Protein AF-A0A2I1HLI3-F1 (afdb_monomer_lite)

Structure (mmCIF, N/CA/C/O backbone):
data_AF-A0A2I1HLI3-F1
#
_entry.id   AF-A0A2I1HLI3-F1
#
loop_
_atom_site.group_PDB
_atom_site.id
_atom_site.type_symbol
_atom_site.label_atom_id
_atom_site.label_alt_id
_atom_site.label_comp_id
_atom_site.label_asym_id
_atom_site.label_entity_id
_atom_site.label_seq_id
_atom_site.pdbx_PDB_ins_code
_atom_site.Cartn_x
_atom_site.Cartn_y
_atom_site.Cartn_z
_atom_site.occupancy
_atom_site.B_iso_or_equiv
_atom_site.auth_seq_id
_atom_site.auth_comp_id
_atom_site.auth_asym_id
_atom_site.auth_atom_id
_atom_site.pdbx_PDB_model_num
ATOM 1 N N . MET A 1 1 ? -11.200 -2.739 -33.577 1.00 72.94 1 MET A N 1
ATOM 2 C CA . MET A 1 1 ? -10.998 -3.940 -32.744 1.00 72.94 1 MET A CA 1
ATOM 3 C C . MET A 1 1 ? -9.533 -3.897 -32.349 1.00 72.94 1 MET A C 1
ATOM 5 O O . MET A 1 1 ? -8.723 -3.803 -33.262 1.00 72.94 1 MET A O 1
ATOM 9 N N . LEU A 1 2 ? -9.214 -3.766 -31.058 1.00 68.25 2 LEU A N 1
ATOM 10 C CA . LEU A 1 2 ? -7.816 -3.787 -30.603 1.00 68.25 2 LEU A CA 1
ATOM 11 C C . LEU A 1 2 ? -7.266 -5.195 -30.857 1.00 68.25 2 LEU A C 1
ATOM 13 O O . LEU A 1 2 ? -8.026 -6.162 -30.770 1.00 68.25 2 LEU A O 1
ATOM 17 N N . ASP A 1 3 ? -5.990 -5.322 -31.212 1.00 83.19 3 ASP A N 1
ATOM 18 C CA . ASP A 1 3 ? -5.394 -6.657 -31.267 1.00 83.19 3 ASP A CA 1
ATOM 19 C C . ASP A 1 3 ? -5.251 -7.225 -29.840 1.00 83.19 3 ASP A C 1
ATOM 21 O O . ASP A 1 3 ? -5.224 -6.489 -28.847 1.00 83.19 3 ASP A O 1
ATOM 25 N N . SER A 1 4 ? -5.160 -8.549 -29.710 1.00 78.25 4 SER A N 1
ATOM 26 C CA . SER A 1 4 ? -5.101 -9.219 -28.403 1.00 78.25 4 SER A CA 1
ATOM 27 C C . SER A 1 4 ? -3.911 -8.775 -27.531 1.00 78.25 4 SER A C 1
ATOM 29 O O . SER A 1 4 ? -3.943 -8.918 -26.309 1.00 78.25 4 SER A O 1
ATOM 31 N N . ASN A 1 5 ? -2.853 -8.229 -28.134 1.00 79.06 5 ASN A N 1
ATOM 32 C CA . ASN A 1 5 ? -1.661 -7.727 -27.458 1.00 79.06 5 ASN A CA 1
ATOM 33 C C . ASN A 1 5 ? -1.874 -6.295 -26.925 1.00 79.06 5 ASN A C 1
ATOM 35 O O . ASN A 1 5 ? -1.369 -5.938 -25.857 1.00 79.06 5 ASN A O 1
ATOM 39 N N . GLU A 1 6 ? -2.644 -5.469 -27.632 1.00 80.75 6 GLU A N 1
ATOM 40 C CA . GLU A 1 6 ? -3.098 -4.155 -27.166 1.00 80.75 6 GLU A CA 1
ATOM 41 C C . GLU A 1 6 ? -4.121 -4.273 -26.030 1.00 80.75 6 GLU A C 1
ATOM 43 O O . GLU A 1 6 ? -4.029 -3.535 -25.045 1.00 80.75 6 GLU A O 1
ATOM 48 N N . GLU A 1 7 ? -5.034 -5.245 -26.103 1.00 78.75 7 GLU A N 1
ATOM 49 C CA . GLU A 1 7 ? -5.984 -5.545 -25.023 1.00 78.75 7 GLU A CA 1
ATOM 50 C C . GLU A 1 7 ? -5.268 -5.996 -23.742 1.00 78.75 7 GLU A C 1
ATOM 52 O O . GLU A 1 7 ? -5.574 -5.505 -22.652 1.00 78.75 7 GLU A O 1
ATOM 57 N N . LEU A 1 8 ? -4.249 -6.856 -23.861 1.00 80.06 8 LEU A N 1
ATOM 58 C CA . LEU A 1 8 ? -3.446 -7.309 -22.722 1.00 80.06 8 LEU A CA 1
ATOM 59 C C . LEU A 1 8 ? -2.716 -6.139 -22.038 1.00 80.06 8 LEU A C 1
ATOM 61 O O . LEU A 1 8 ? -2.775 -5.987 -20.814 1.00 80.06 8 LEU A O 1
ATOM 65 N N . LYS A 1 9 ? -2.084 -5.261 -22.829 1.00 82.94 9 LYS A N 1
ATOM 66 C CA . LYS A 1 9 ? -1.411 -4.053 -22.323 1.00 82.94 9 LYS A CA 1
ATOM 67 C C . LYS A 1 9 ? -2.392 -3.108 -21.632 1.00 82.94 9 LYS A C 1
ATOM 69 O O . LYS A 1 9 ? -2.074 -2.554 -20.578 1.00 82.94 9 LYS A O 1
ATOM 74 N N . LEU A 1 10 ? -3.583 -2.928 -22.201 1.00 79.75 10 LEU A N 1
ATOM 75 C CA . LEU A 1 10 ? -4.628 -2.096 -21.615 1.00 79.75 10 LEU A CA 1
ATOM 76 C C . LEU A 1 10 ? -5.111 -2.671 -20.277 1.00 79.75 10 LEU A C 1
ATOM 78 O O . LEU A 1 10 ? -5.207 -1.933 -19.292 1.00 79.75 10 LEU A O 1
ATOM 82 N N . CYS A 1 11 ? -5.337 -3.985 -20.205 1.00 82.31 11 CYS A N 1
ATOM 83 C CA . CYS A 1 11 ? -5.672 -4.673 -18.962 1.00 82.31 11 CYS A CA 1
ATOM 84 C C . CYS A 1 11 ? -4.600 -4.470 -17.883 1.00 82.31 11 CYS A C 1
ATOM 86 O O . CYS A 1 11 ? -4.942 -4.203 -16.730 1.00 82.31 11 CYS A O 1
ATOM 88 N N . ASP A 1 12 ? -3.317 -4.538 -18.234 1.00 83.81 12 ASP A N 1
ATOM 89 C CA . ASP A 1 12 ? -2.226 -4.318 -17.281 1.00 83.81 12 ASP A CA 1
ATOM 90 C C . ASP A 1 12 ? -2.166 -2.874 -16.768 1.00 83.81 12 ASP A C 1
ATOM 92 O O . ASP A 1 12 ? -1.922 -2.640 -15.580 1.00 83.81 12 ASP A O 1
ATOM 96 N N . VAL A 1 13 ? -2.438 -1.890 -17.629 1.00 84.94 13 VAL A N 1
ATOM 97 C CA . VAL A 1 13 ? -2.541 -0.479 -17.225 1.00 84.94 13 VAL A CA 1
ATOM 98 C C . VAL A 1 13 ? -3.716 -0.271 -16.271 1.00 84.94 13 VAL A C 1
ATOM 100 O O . VAL A 1 13 ? -3.560 0.392 -15.242 1.00 84.94 13 VAL A O 1
ATOM 103 N N . ILE A 1 14 ? -4.879 -0.85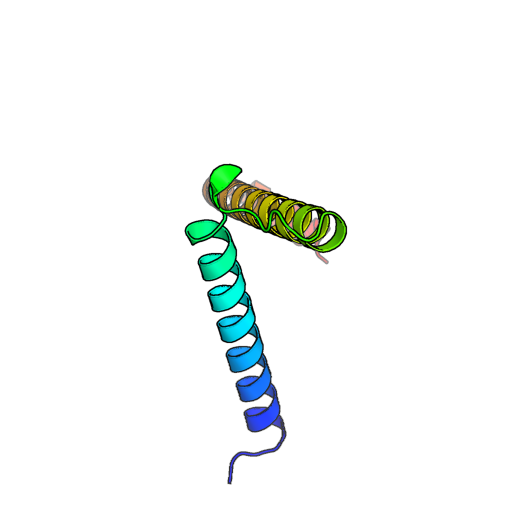3 -16.572 1.00 84.88 14 ILE A N 1
ATOM 104 C CA . ILE A 1 14 ? -6.071 -0.755 -15.721 1.00 84.88 14 ILE A CA 1
ATOM 105 C C . ILE A 1 14 ? -5.803 -1.404 -14.361 1.00 84.88 14 ILE A C 1
ATOM 107 O O . ILE A 1 14 ? -6.023 -0.762 -13.334 1.00 84.88 14 ILE A O 1
ATOM 111 N N . LYS A 1 15 ? -5.245 -2.621 -14.331 1.00 82.94 15 LYS A N 1
ATOM 112 C CA . LYS A 1 15 ? -4.877 -3.314 -13.085 1.00 82.94 15 LYS A CA 1
ATOM 113 C C . LYS A 1 15 ? -3.947 -2.460 -12.222 1.00 82.94 15 LYS A C 1
ATOM 115 O O . LYS A 1 15 ? -4.216 -2.274 -11.038 1.00 82.94 15 LYS A O 1
ATOM 120 N N . LYS A 1 16 ? -2.896 -1.873 -12.807 1.00 83.81 16 LYS A N 1
ATOM 121 C CA . LYS A 1 16 ? -1.961 -0.990 -12.083 1.00 83.81 16 LYS A CA 1
ATOM 122 C C . LYS A 1 16 ? -2.650 0.249 -11.506 1.00 83.81 16 LYS A C 1
ATOM 124 O O . LYS A 1 16 ? -2.384 0.617 -10.360 1.00 83.81 16 LYS A O 1
ATOM 129 N N . LYS A 1 17 ? -3.545 0.883 -12.270 1.00 83.25 17 LYS A N 1
ATOM 130 C CA . LYS A 1 17 ? -4.319 2.047 -11.809 1.00 83.25 17 LYS A CA 1
ATOM 131 C C . LYS A 1 17 ? -5.259 1.686 -10.661 1.00 83.25 17 LYS A C 1
ATOM 133 O O . LYS A 1 17 ? -5.279 2.400 -9.664 1.00 83.25 17 LYS A O 1
ATOM 138 N N . VAL A 1 18 ? -5.974 0.566 -10.767 1.00 86.31 18 VAL A N 1
ATOM 139 C CA . VAL A 1 18 ? -6.879 0.074 -9.716 1.00 86.31 18 VAL A CA 1
ATOM 140 C C . VAL A 1 18 ? -6.110 -0.227 -8.432 1.00 86.31 18 VAL A C 1
ATOM 142 O O . VAL A 1 18 ? -6.486 0.259 -7.370 1.00 86.31 18 VAL A O 1
ATOM 145 N N . VAL A 1 19 ? -4.989 -0.949 -8.523 1.00 81.50 19 VAL A N 1
ATOM 146 C CA . VAL A 1 19 ? -4.137 -1.247 -7.359 1.00 81.50 19 VAL A CA 1
ATOM 147 C C . VAL A 1 19 ? -3.634 0.038 -6.699 1.00 81.50 19 VAL A C 1
ATOM 149 O O . VAL A 1 19 ? -3.650 0.153 -5.475 1.00 81.50 19 VAL A O 1
ATOM 152 N N . THR A 1 20 ? -3.244 1.031 -7.499 1.00 84.44 20 THR A N 1
ATOM 153 C CA . THR A 1 20 ? -2.785 2.331 -6.992 1.00 84.44 20 THR A CA 1
ATOM 154 C C . THR A 1 20 ? -3.910 3.086 -6.280 1.00 84.44 20 THR A C 1
ATOM 156 O O . THR A 1 20 ? -3.699 3.598 -5.183 1.00 84.44 20 THR A O 1
ATOM 159 N N . ALA A 1 21 ? -5.114 3.120 -6.857 1.00 85.12 21 ALA A N 1
ATOM 160 C CA . ALA A 1 21 ? -6.278 3.765 -6.253 1.00 85.12 21 ALA A CA 1
ATOM 161 C C . ALA A 1 21 ? -6.668 3.114 -4.916 1.00 85.12 21 ALA A C 1
ATOM 163 O O . ALA A 1 21 ? -6.906 3.817 -3.937 1.00 85.12 21 ALA A O 1
ATOM 164 N N . ILE A 1 22 ? -6.653 1.778 -4.845 1.00 87.38 22 ILE A N 1
ATOM 165 C CA . ILE A 1 22 ? -6.907 1.036 -3.602 1.00 87.38 22 ILE A CA 1
ATOM 166 C C . ILE A 1 22 ? -5.838 1.363 -2.554 1.00 87.38 22 ILE A C 1
ATOM 168 O O . ILE A 1 22 ? -6.168 1.631 -1.401 1.00 87.38 22 ILE A O 1
ATOM 172 N N . ALA A 1 23 ? -4.560 1.387 -2.939 1.00 83.06 23 ALA A N 1
ATOM 173 C CA . ALA A 1 23 ? -3.473 1.713 -2.021 1.00 83.06 23 ALA A CA 1
ATOM 174 C C . ALA A 1 23 ? -3.602 3.132 -1.435 1.00 83.06 23 ALA A C 1
ATOM 176 O O . ALA A 1 23 ? -3.373 3.324 -0.239 1.00 83.06 23 ALA A O 1
ATOM 177 N N . ILE A 1 24 ? -3.994 4.111 -2.260 1.00 85.75 24 ILE A N 1
ATOM 178 C CA . ILE A 1 24 ? -4.271 5.488 -1.826 1.00 85.75 24 ILE A CA 1
ATOM 179 C C . ILE A 1 24 ? -5.457 5.505 -0.863 1.00 85.75 24 ILE A C 1
ATOM 181 O O . ILE A 1 24 ? -5.312 5.993 0.256 1.00 85.75 24 ILE A O 1
ATOM 185 N N . TYR A 1 25 ? -6.581 4.898 -1.255 1.00 87.44 25 TYR A N 1
ATOM 186 C CA . TYR A 1 25 ? -7.785 4.829 -0.431 1.00 87.44 25 TYR A CA 1
ATOM 187 C C . TYR A 1 25 ? -7.486 4.253 0.954 1.00 87.44 25 TYR A C 1
ATOM 189 O O . TYR A 1 25 ? -7.859 4.849 1.965 1.00 87.44 25 TYR A O 1
ATOM 197 N N . LEU A 1 26 ? -6.767 3.127 1.011 1.00 85.25 26 LE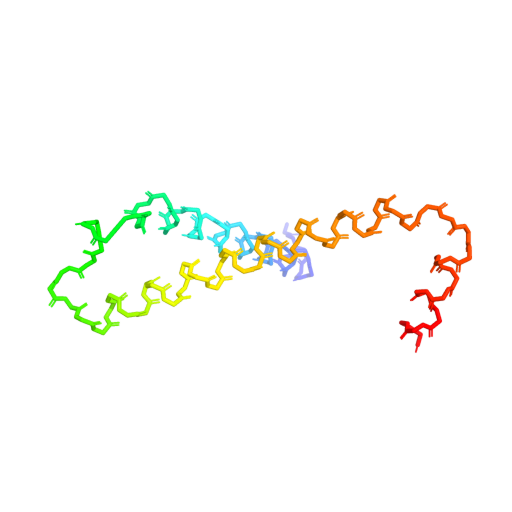U A N 1
ATOM 198 C CA . LEU A 1 26 ? -6.386 2.499 2.272 1.00 85.25 26 LEU A CA 1
ATOM 199 C C . LEU A 1 26 ? -5.489 3.416 3.110 1.00 85.25 26 LEU A C 1
ATOM 201 O O . LEU A 1 26 ? -5.707 3.555 4.310 1.00 85.25 26 LEU A O 1
ATOM 205 N N . CYS A 1 27 ? -4.505 4.074 2.494 1.00 83.50 27 CYS A N 1
ATOM 206 C CA . CYS A 1 27 ? -3.622 4.988 3.213 1.00 83.50 27 CYS A CA 1
ATOM 207 C C . CYS A 1 27 ? -4.344 6.224 3.757 1.00 83.50 27 CYS A C 1
ATOM 209 O O . CYS A 1 27 ? -3.965 6.692 4.824 1.00 83.50 27 CYS A O 1
ATOM 211 N N . GLU A 1 28 ? -5.338 6.761 3.051 1.00 86.44 28 GLU A N 1
ATOM 212 C CA . GLU A 1 28 ? -6.078 7.962 3.460 1.00 86.44 28 GLU A CA 1
ATOM 213 C C . GLU A 1 28 ? -7.141 7.654 4.519 1.00 86.44 28 GLU A C 1
ATOM 215 O O . GLU A 1 28 ? -7.262 8.361 5.525 1.00 86.44 28 GLU A O 1
ATOM 220 N N . ASN A 1 29 ? -7.893 6.571 4.315 1.00 86.19 29 ASN A N 1
ATOM 221 C CA . ASN A 1 29 ? -9.027 6.219 5.165 1.00 86.19 29 ASN A CA 1
ATOM 222 C C . ASN A 1 29 ? -8.604 5.478 6.432 1.00 86.19 29 ASN A C 1
ATOM 224 O O . ASN A 1 29 ? -9.296 5.577 7.435 1.00 86.19 29 ASN A O 1
ATOM 228 N N . TYR A 1 30 ? -7.453 4.806 6.435 1.00 84.62 30 TYR A N 1
ATOM 229 C CA . TYR A 1 30 ? -6.954 4.052 7.588 1.00 84.62 30 TYR A CA 1
ATOM 230 C C . TYR A 1 30 ? -5.603 4.584 8.086 1.00 84.62 30 TYR A C 1
ATOM 232 O O . TYR A 1 30 ? -4.731 3.837 8.526 1.00 84.62 30 TYR A O 1
ATOM 240 N N . ASN A 1 31 ? -5.413 5.905 8.018 1.00 80.31 31 ASN A N 1
ATOM 241 C CA . ASN A 1 31 ? -4.184 6.559 8.470 1.00 80.31 31 ASN A CA 1
ATOM 242 C C . ASN A 1 31 ? -3.990 6.578 9.996 1.00 80.31 31 ASN A C 1
ATOM 244 O O . ASN A 1 31 ? -2.871 6.840 10.443 1.00 80.31 31 ASN A O 1
ATOM 248 N N . SER A 1 32 ? -5.038 6.296 10.774 1.00 81.25 32 SER A N 1
ATOM 249 C CA . SER A 1 32 ? -5.025 6.243 12.237 1.00 81.25 32 SER A CA 1
ATOM 250 C C . SER A 1 32 ? -5.755 5.005 12.763 1.00 81.25 32 SER A C 1
ATOM 252 O O . SER A 1 32 ? -6.640 4.459 12.101 1.00 81.25 32 SER A O 1
ATOM 254 N N . GLU A 1 33 ? -5.404 4.569 13.978 1.00 77.88 33 GLU A N 1
ATOM 255 C CA . GLU A 1 33 ? -6.027 3.394 14.600 1.00 77.88 33 GLU A CA 1
ATOM 256 C C . GLU A 1 33 ? -7.537 3.541 14.805 1.00 77.88 33 GLU A C 1
ATOM 258 O O . GLU A 1 33 ? -8.271 2.563 14.695 1.00 77.88 33 GLU A O 1
ATOM 263 N N . GLU A 1 34 ? -8.017 4.758 15.057 1.00 81.12 34 GLU A N 1
ATOM 264 C CA . GLU A 1 34 ? -9.436 5.036 15.298 1.00 81.12 34 GLU A CA 1
ATOM 265 C C . GLU A 1 34 ? -10.325 4.740 14.090 1.00 81.12 34 GLU A C 1
ATOM 267 O O . GLU A 1 34 ? -11.509 4.435 14.265 1.00 81.12 34 GLU A O 1
ATOM 272 N N . LYS A 1 35 ? -9.749 4.817 12.884 1.00 82.12 35 LYS A N 1
ATOM 273 C CA . LYS A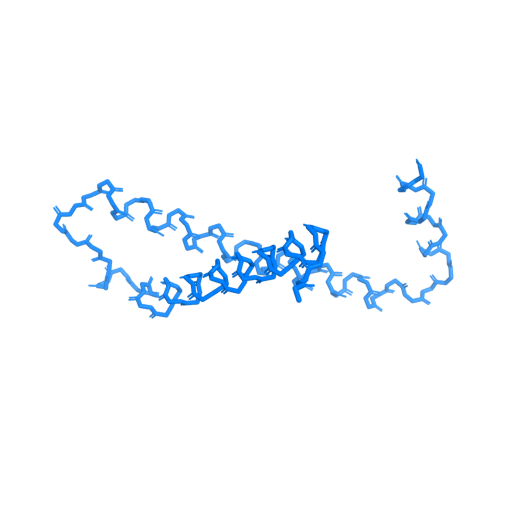 1 35 ? -10.441 4.563 11.620 1.00 82.12 35 LYS A CA 1
ATOM 274 C C . LYS A 1 35 ? -10.366 3.105 11.182 1.00 82.12 35 LYS A C 1
ATOM 276 O O . LYS A 1 35 ? -11.069 2.722 10.252 1.00 82.12 35 LYS A O 1
ATOM 281 N N . LEU A 1 36 ? -9.523 2.289 11.819 1.00 83.31 36 LEU A N 1
ATOM 282 C CA . LEU A 1 36 ? -9.410 0.875 11.483 1.00 83.31 36 LEU A CA 1
ATOM 283 C C . LEU A 1 36 ? -10.719 0.127 11.773 1.00 83.31 36 LEU A C 1
ATOM 285 O O . LEU A 1 36 ? -11.446 0.492 12.700 1.00 83.31 36 LEU A O 1
ATOM 289 N N . PRO A 1 37 ? -11.009 -0.957 11.033 1.00 81.38 37 PRO A N 1
ATOM 290 C CA . PRO A 1 37 ? -12.136 -1.826 11.343 1.00 81.38 37 PRO A CA 1
ATOM 291 C C . PRO A 1 37 ? -12.046 -2.315 12.797 1.00 81.38 37 PRO A C 1
ATOM 293 O O . PRO A 1 37 ? -11.068 -2.950 13.183 1.00 81.38 37 PRO A O 1
ATOM 296 N N . LYS A 1 38 ? -13.050 -1.998 13.622 1.00 82.62 38 LYS A N 1
ATOM 297 C CA . LYS A 1 38 ? -13.065 -2.363 15.055 1.00 82.62 38 LYS A CA 1
ATOM 298 C C . LYS A 1 38 ? -13.716 -3.720 15.311 1.00 82.62 38 LYS A C 1
ATOM 300 O O . LYS A 1 38 ? -13.357 -4.403 16.262 1.00 82.62 38 LYS A O 1
ATOM 305 N N . ASN A 1 39 ? -14.644 -4.105 14.438 1.00 85.06 39 ASN A N 1
ATOM 306 C CA . ASN A 1 39 ? -15.508 -5.267 14.639 1.00 85.06 39 ASN A CA 1
ATOM 307 C C . ASN A 1 39 ? -14.878 -6.577 14.142 1.00 85.06 39 ASN A C 1
ATOM 309 O O . ASN A 1 39 ? -15.359 -7.649 14.489 1.00 85.06 39 ASN A O 1
ATOM 313 N N . ASP A 1 40 ? -13.805 -6.498 13.350 1.00 86.94 40 ASP A N 1
ATOM 314 C CA . ASP A 1 40 ? -13.101 -7.662 12.814 1.00 86.94 40 ASP A CA 1
ATOM 315 C C . ASP A 1 40 ? -11.588 -7.501 13.015 1.00 86.94 40 ASP A C 1
ATOM 317 O O . ASP A 1 40 ? -10.909 -6.749 12.311 1.00 86.94 40 ASP A O 1
ATOM 321 N N . LEU A 1 41 ? -11.061 -8.229 14.003 1.00 87.25 41 LEU A N 1
ATOM 322 C CA . LEU A 1 41 ? -9.642 -8.226 14.360 1.00 87.25 41 LEU A CA 1
ATOM 323 C C . LEU A 1 41 ? -8.753 -8.796 13.247 1.00 87.25 41 LEU A C 1
ATOM 325 O O . LEU A 1 41 ? -7.618 -8.343 13.075 1.00 87.25 41 LEU A O 1
ATOM 329 N N . LYS A 1 42 ? -9.257 -9.766 12.476 1.00 90.81 42 LYS A N 1
ATOM 330 C CA . LYS A 1 42 ? -8.510 -10.373 11.372 1.00 90.81 42 LYS A CA 1
ATOM 331 C C . LYS A 1 42 ? -8.393 -9.380 10.223 1.00 90.81 42 LYS A C 1
ATOM 333 O O . LYS A 1 42 ? -7.284 -9.136 9.747 1.00 90.81 42 LYS A O 1
ATOM 338 N N . LEU A 1 43 ? -9.506 -8.754 9.845 1.00 85.81 43 LEU A N 1
ATOM 339 C CA . LEU A 1 43 ? -9.529 -7.707 8.828 1.00 85.81 43 LEU A CA 1
ATOM 340 C C . LEU A 1 43 ? -8.673 -6.507 9.249 1.00 85.81 43 LEU A C 1
ATOM 342 O O . LEU A 1 43 ? -7.888 -6.006 8.448 1.00 85.81 43 LEU A O 1
ATOM 346 N N . ARG A 1 44 ? -8.751 -6.085 10.519 1.00 86.44 44 ARG A N 1
ATOM 347 C CA . ARG A 1 44 ? -7.897 -5.022 11.071 1.00 86.44 44 ARG A CA 1
ATOM 348 C C . ARG A 1 44 ? -6.415 -5.337 10.892 1.00 86.44 44 ARG A C 1
ATOM 350 O O . ARG A 1 44 ? -5.672 -4.490 10.401 1.00 86.44 44 ARG A O 1
ATOM 357 N N . SER A 1 45 ? -5.992 -6.546 11.260 1.00 89.12 45 SER A N 1
ATOM 358 C CA . SER A 1 45 ? -4.600 -6.984 11.111 1.00 89.12 45 SER A CA 1
ATOM 359 C C . SER A 1 45 ? -4.156 -6.974 9.645 1.00 89.12 45 SER A C 1
ATOM 361 O O . SER A 1 45 ? -3.097 -6.437 9.322 1.00 89.12 45 SER A O 1
ATOM 363 N N . GLN A 1 46 ? -4.998 -7.473 8.736 1.00 88.12 46 GLN A N 1
ATOM 364 C CA . GLN A 1 46 ? -4.715 -7.463 7.298 1.00 88.12 46 GLN A CA 1
ATOM 365 C C . GLN A 1 46 ? -4.581 -6.040 6.742 1.00 88.12 46 GLN A C 1
ATOM 367 O O . GLN A 1 46 ? -3.628 -5.750 6.022 1.00 88.12 46 GLN A O 1
ATOM 372 N N . VAL A 1 47 ? -5.488 -5.131 7.108 1.00 86.19 47 VAL A N 1
ATOM 373 C CA . VAL A 1 47 ? -5.442 -3.726 6.677 1.00 86.19 47 VAL A CA 1
ATOM 374 C C . VAL A 1 47 ? -4.170 -3.040 7.183 1.00 86.19 47 VAL A C 1
ATOM 376 O O . VAL A 1 47 ? -3.497 -2.363 6.406 1.00 86.19 47 VAL A O 1
ATOM 379 N N . ILE A 1 48 ? -3.783 -3.265 8.445 1.00 88.00 48 ILE A N 1
ATOM 380 C CA . ILE A 1 48 ? -2.525 -2.739 9.001 1.00 88.00 48 ILE A CA 1
ATOM 381 C C . ILE A 1 48 ? -1.320 -3.250 8.199 1.00 88.00 48 ILE A C 1
ATOM 383 O O . ILE A 1 48 ? -0.480 -2.444 7.793 1.00 88.00 48 ILE A O 1
ATOM 387 N N . GLN A 1 49 ? -1.242 -4.560 7.942 1.00 87.56 49 GLN A N 1
ATOM 388 C CA . GLN A 1 49 ? -0.138 -5.159 7.182 1.00 87.56 49 GLN A CA 1
ATOM 389 C C . GLN A 1 49 ? -0.035 -4.564 5.774 1.00 87.56 49 GLN A C 1
ATOM 391 O O . GLN A 1 49 ? 1.055 -4.197 5.336 1.00 87.56 49 GLN A O 1
ATOM 396 N N . VAL A 1 50 ? -1.167 -4.396 5.086 1.00 87.31 50 VAL A N 1
ATOM 397 C CA . VAL A 1 50 ? -1.209 -3.802 3.743 1.00 87.31 50 VAL A CA 1
ATOM 398 C C . VAL A 1 50 ? -0.720 -2.351 3.766 1.00 87.31 50 VAL A C 1
ATOM 400 O O . VAL A 1 50 ? 0.104 -1.971 2.935 1.00 87.31 50 VAL A O 1
ATOM 403 N N . ILE A 1 51 ? -1.152 -1.542 4.736 1.00 87.12 51 ILE A N 1
ATOM 404 C CA . ILE A 1 51 ? -0.718 -0.140 4.863 1.00 87.12 51 ILE A CA 1
ATOM 405 C C . ILE A 1 51 ? 0.779 -0.046 5.159 1.00 87.12 51 ILE A C 1
ATOM 407 O O . ILE A 1 51 ? 1.476 0.777 4.560 1.00 87.12 51 ILE A O 1
ATOM 411 N N . GLN A 1 52 ? 1.294 -0.882 6.063 1.00 87.00 52 GLN A N 1
ATOM 412 C CA . GLN A 1 52 ? 2.727 -0.943 6.358 1.00 87.00 52 GLN A CA 1
ATOM 413 C C . GLN A 1 52 ? 3.528 -1.321 5.112 1.00 87.00 52 GLN A C 1
ATOM 415 O O . GLN A 1 52 ? 4.514 -0.658 4.791 1.00 87.00 52 GLN A O 1
ATOM 420 N N . TRP A 1 53 ? 3.066 -2.322 4.365 1.00 86.38 53 TRP A N 1
ATOM 421 C CA . TRP A 1 53 ? 3.722 -2.760 3.140 1.00 86.38 53 TRP A CA 1
ATOM 422 C C . TRP A 1 53 ? 3.742 -1.659 2.069 1.00 86.38 53 TRP A C 1
ATOM 424 O O . TRP A 1 53 ? 4.799 -1.371 1.507 1.00 86.38 53 TRP A O 1
ATOM 434 N N . ILE A 1 54 ? 2.625 -0.949 1.864 1.00 86.44 54 ILE A N 1
ATOM 435 C CA . ILE A 1 54 ? 2.549 0.211 0.957 1.00 86.44 54 ILE A CA 1
ATOM 436 C C . ILE A 1 54 ? 3.534 1.313 1.378 1.00 86.44 54 ILE A C 1
ATOM 438 O O . ILE A 1 54 ? 4.221 1.886 0.529 1.00 86.44 54 ILE A O 1
ATOM 442 N N . ARG A 1 55 ? 3.638 1.614 2.679 1.00 84.25 55 ARG A N 1
ATOM 443 C CA . ARG A 1 55 ? 4.581 2.621 3.196 1.00 84.25 55 ARG A CA 1
ATOM 444 C C . ARG A 1 55 ? 6.036 2.212 2.964 1.00 84.25 55 ARG A C 1
ATOM 446 O O . ARG A 1 55 ? 6.823 3.050 2.525 1.00 84.25 55 ARG A O 1
ATOM 453 N N . CYS A 1 56 ? 6.382 0.946 3.198 1.00 86.88 56 CYS A N 1
ATOM 454 C CA . CYS A 1 56 ? 7.718 0.416 2.916 1.00 86.88 56 CYS A CA 1
ATOM 455 C C . CYS A 1 56 ? 8.063 0.513 1.427 1.00 86.88 56 CYS A C 1
ATOM 457 O O . CYS A 1 56 ? 9.136 1.004 1.085 1.00 86.88 56 CYS A O 1
ATOM 459 N N . LEU A 1 57 ? 7.140 0.128 0.541 1.00 83.81 57 LEU A N 1
ATOM 460 C CA . LEU A 1 57 ? 7.332 0.240 -0.908 1.00 83.81 57 LEU A CA 1
ATOM 461 C C . LEU A 1 57 ? 7.512 1.697 -1.351 1.00 83.81 57 LEU A C 1
ATOM 463 O O . LEU A 1 57 ? 8.388 1.988 -2.164 1.00 83.81 57 LEU A O 1
ATOM 467 N N . ARG A 1 58 ? 6.731 2.630 -0.789 1.00 83.56 58 ARG A N 1
ATOM 468 C CA . ARG A 1 58 ? 6.892 4.067 -1.057 1.00 83.56 58 ARG A CA 1
ATOM 469 C C . ARG A 1 58 ? 8.275 4.555 -0.623 1.00 83.56 58 ARG A C 1
ATOM 471 O O . ARG A 1 58 ? 8.940 5.223 -1.405 1.00 83.56 58 ARG A O 1
ATOM 478 N N . LYS A 1 59 ? 8.720 4.198 0.586 1.00 85.25 59 LYS A N 1
ATOM 479 C CA . LYS A 1 59 ? 10.044 4.575 1.101 1.00 85.25 59 LYS A CA 1
ATOM 480 C C . LYS A 1 59 ? 11.169 4.016 0.225 1.00 85.25 59 LYS A C 1
ATOM 482 O O . LYS A 1 59 ? 12.014 4.786 -0.214 1.00 85.25 59 LYS A O 1
ATOM 487 N N . ALA A 1 60 ? 11.121 2.726 -0.108 1.00 79.06 60 ALA A N 1
ATOM 488 C CA . ALA A 1 60 ? 12.098 2.085 -0.987 1.00 79.06 60 ALA A CA 1
ATOM 489 C C . ALA A 1 60 ? 12.132 2.727 -2.387 1.00 79.06 60 ALA A C 1
ATOM 491 O O . ALA A 1 60 ? 13.200 2.912 -2.963 1.00 79.06 60 ALA A O 1
ATOM 492 N N . SER A 1 61 ? 10.973 3.122 -2.927 1.00 81.56 61 SER A N 1
ATOM 493 C CA . SER A 1 61 ? 10.889 3.860 -4.192 1.00 81.56 61 SER A CA 1
ATOM 494 C C . SER A 1 61 ? 11.578 5.227 -4.113 1.00 81.56 61 SER A C 1
ATOM 496 O O . SER A 1 61 ? 12.291 5.604 -5.042 1.00 81.56 61 SER A O 1
ATOM 498 N N . GLU A 1 62 ? 11.371 5.987 -3.037 1.00 82.50 62 GLU A N 1
ATOM 499 C CA . GLU A 1 62 ? 12.035 7.285 -2.855 1.00 82.50 62 GLU A CA 1
ATOM 500 C C . GLU A 1 62 ? 13.545 7.130 -2.634 1.00 82.50 62 GLU A C 1
ATOM 502 O O . GLU A 1 62 ? 14.332 7.840 -3.256 1.00 82.50 62 GLU A O 1
ATOM 507 N N . GLU A 1 63 ? 13.974 6.146 -1.842 1.00 81.50 63 GLU A N 1
ATOM 508 C CA . GLU A 1 63 ? 15.394 5.809 -1.671 1.00 81.50 63 GLU A CA 1
ATOM 509 C C . GLU A 1 63 ? 16.045 5.415 -3.001 1.00 81.50 63 GLU A C 1
ATOM 511 O O . GLU A 1 63 ? 17.127 5.899 -3.329 1.00 81.50 63 GLU A O 1
ATOM 516 N N . TRP A 1 64 ? 15.361 4.615 -3.822 1.00 74.56 64 TRP A N 1
ATOM 517 C CA . TRP A 1 64 ? 15.837 4.242 -5.152 1.00 74.56 64 TRP A CA 1
ATOM 518 C C . TRP A 1 64 ? 15.970 5.444 -6.091 1.00 74.56 64 TRP A C 1
ATOM 520 O O . TRP A 1 64 ? 16.958 5.557 -6.820 1.00 74.56 64 TRP A O 1
ATOM 530 N N . LYS A 1 65 ? 15.002 6.371 -6.078 1.00 75.06 65 LYS A N 1
ATOM 531 C CA . LYS A 1 65 ? 15.113 7.630 -6.830 1.00 75.06 65 LYS A CA 1
ATOM 532 C C . LYS A 1 65 ? 16.325 8.427 -6.357 1.00 75.06 65 LYS A C 1
ATOM 5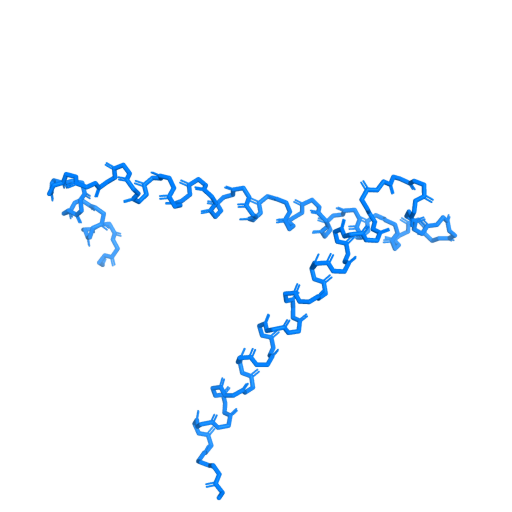34 O O . LYS A 1 65 ? 17.125 8.839 -7.192 1.00 75.06 65 LYS A O 1
ATOM 539 N N . ASN A 1 66 ? 16.500 8.583 -5.047 1.00 72.00 66 ASN A N 1
ATOM 540 C CA . ASN A 1 66 ? 17.611 9.335 -4.461 1.00 72.00 66 ASN A CA 1
ATOM 541 C C . ASN A 1 66 ? 18.979 8.725 -4.812 1.00 72.00 66 ASN A C 1
ATOM 543 O O . ASN A 1 66 ? 19.892 9.464 -5.185 1.00 72.00 66 ASN A O 1
ATOM 547 N N . LEU A 1 67 ? 19.098 7.393 -4.790 1.00 66.94 67 LEU A N 1
ATOM 548 C CA . LEU A 1 67 ? 20.284 6.655 -5.243 1.00 66.94 67 LEU A CA 1
ATOM 549 C C . LEU A 1 67 ? 20.545 6.856 -6.740 1.00 66.94 67 LEU A C 1
ATOM 551 O O . LEU A 1 67 ? 21.670 7.131 -7.146 1.00 66.94 67 LEU A O 1
ATOM 555 N N . LYS A 1 68 ? 19.504 6.784 -7.575 1.00 57.88 68 LYS A N 1
ATOM 556 C CA . LYS A 1 68 ? 19.620 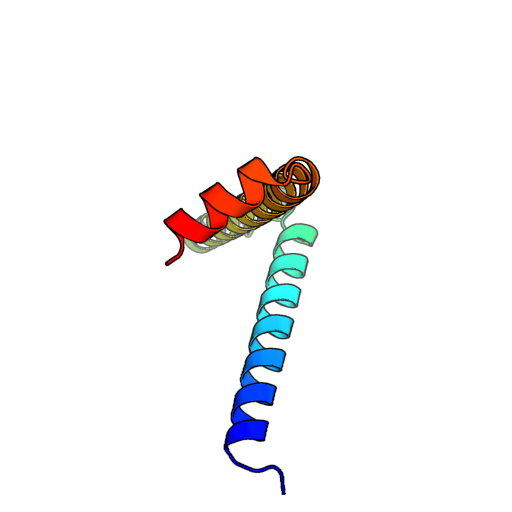7.007 -9.023 1.00 57.88 68 LYS A CA 1
ATOM 557 C C . LYS A 1 68 ? 20.016 8.450 -9.364 1.00 57.88 68 LYS A C 1
ATOM 559 O O . LYS A 1 68 ? 20.697 8.662 -10.363 1.00 57.88 68 LYS A O 1
ATOM 564 N N . PHE A 1 69 ? 19.621 9.422 -8.538 1.00 54.12 69 PHE A N 1
ATOM 565 C CA . PHE A 1 69 ? 20.064 10.816 -8.638 1.00 54.12 69 PHE A CA 1
ATOM 566 C C . PHE A 1 69 ? 21.518 11.014 -8.177 1.00 54.12 69 PHE A C 1
ATOM 568 O O . PHE A 1 69 ? 22.226 11.818 -8.781 1.00 54.12 69 PHE A O 1
ATOM 575 N N . HIS A 1 70 ? 21.980 10.273 -7.163 1.00 52.44 70 HIS A N 1
ATOM 576 C CA . HIS A 1 70 ? 23.385 10.297 -6.724 1.00 52.44 70 HIS A CA 1
ATOM 577 C C . HIS A 1 70 ? 24.320 9.569 -7.706 1.00 52.44 70 HIS A C 1
ATOM 579 O O . HIS A 1 70 ? 25.462 9.986 -7.883 1.00 52.44 70 HIS A O 1
ATOM 585 N N . SER A 1 71 ? 23.811 8.577 -8.445 1.00 52.84 71 SER A N 1
ATOM 586 C CA . SER A 1 71 ? 24.545 7.812 -9.464 1.00 52.84 71 SER A CA 1
ATOM 587 C C . SER A 1 71 ? 24.675 8.513 -10.826 1.00 52.84 71 SER A C 1
ATOM 589 O O . SER A 1 71 ? 24.441 7.955 -11.906 1.00 52.84 71 SER A O 1
ATOM 591 N N . ASN A 1 72 ? 25.040 9.794 -10.791 1.00 53.91 72 ASN A N 1
ATOM 592 C CA . ASN A 1 72 ? 25.355 10.577 -11.986 1.00 53.91 72 ASN A CA 1
ATOM 593 C C . ASN A 1 72 ? 26.843 10.547 -12.362 1.00 53.91 72 ASN A C 1
ATOM 595 O O . ASN A 1 72 ? 27.214 11.114 -13.390 1.00 53.91 72 ASN A O 1
ATOM 599 N N . THR A 1 73 ? 27.694 9.847 -11.609 1.00 57.22 73 THR A N 1
ATOM 600 C CA . THR A 1 73 ? 29.072 9.589 -12.036 1.00 57.22 73 THR A CA 1
ATOM 601 C C . THR A 1 73 ? 29.103 8.418 -13.028 1.00 57.22 73 THR A C 1
ATOM 603 O O . THR A 1 73 ? 28.443 7.391 -12.860 1.00 57.22 73 THR A O 1
ATOM 606 N N . VAL A 1 74 ? 29.863 8.576 -14.118 1.00 57.22 74 VAL A N 1
ATOM 607 C CA . VAL A 1 74 ? 29.956 7.603 -15.231 1.00 57.22 74 VAL A CA 1
ATOM 608 C C . VAL A 1 74 ? 30.374 6.201 -14.752 1.00 57.22 74 VAL A C 1
ATOM 610 O O . VAL A 1 74 ? 29.961 5.197 -15.333 1.00 57.22 74 VAL A O 1
ATOM 613 N N . ILE A 1 75 ? 31.140 6.130 -13.661 1.00 59.47 75 ILE A N 1
ATOM 614 C CA . ILE A 1 75 ? 31.670 4.893 -13.076 1.00 59.47 75 ILE A CA 1
ATOM 615 C C . ILE A 1 75 ? 30.554 4.059 -12.432 1.00 59.47 75 ILE A C 1
ATOM 617 O O . ILE A 1 75 ? 30.450 2.861 -12.695 1.00 59.47 75 ILE A O 1
ATOM 621 N N . GLU A 1 76 ? 29.664 4.680 -11.657 1.00 57.69 76 GLU A N 1
ATOM 622 C CA . GLU A 1 76 ? 28.610 3.954 -10.941 1.00 57.69 76 GLU A CA 1
ATOM 623 C C . GLU A 1 76 ? 27.549 3.376 -11.888 1.00 57.69 76 GLU A C 1
ATOM 625 O O . GLU A 1 76 ? 27.085 2.251 -11.692 1.00 57.69 76 GLU A O 1
ATOM 630 N N . ARG A 1 77 ? 27.239 4.072 -12.994 1.00 59.44 77 ARG A N 1
ATOM 631 C CA . ARG A 1 77 ? 26.357 3.533 -14.048 1.00 59.44 77 ARG A CA 1
ATOM 632 C C . ARG A 1 77 ? 26.949 2.315 -14.759 1.00 59.44 77 ARG A C 1
ATOM 634 O O . ARG A 1 77 ? 26.187 1.463 -15.211 1.00 59.44 77 ARG A O 1
ATOM 641 N N . SER A 1 78 ? 28.276 2.239 -14.889 1.00 63.78 78 SER A N 1
ATOM 642 C CA . SER A 1 78 ? 28.965 1.091 -15.494 1.00 63.78 78 SER A CA 1
ATOM 643 C C . SER A 1 78 ? 28.881 -0.145 -14.592 1.00 63.78 78 SER A C 1
ATOM 645 O O . SER A 1 78 ? 28.558 -1.235 -15.063 1.00 63.78 78 SER A O 1
ATOM 647 N N . ILE A 1 79 ? 29.062 0.045 -13.281 1.00 63.50 79 ILE A N 1
ATOM 648 C CA . ILE A 1 79 ? 28.967 -1.020 -12.271 1.00 63.50 79 ILE A CA 1
ATOM 649 C C . ILE A 1 79 ? 27.525 -1.527 -12.145 1.00 63.50 79 ILE A C 1
ATOM 651 O O . ILE A 1 79 ? 27.281 -2.728 -12.207 1.00 63.50 79 ILE A O 1
ATOM 655 N N . LEU A 1 80 ? 26.537 -0.631 -12.059 1.00 58.44 80 LEU A N 1
ATOM 656 C CA . LEU A 1 80 ? 25.127 -1.037 -12.000 1.00 58.44 80 LEU A CA 1
ATOM 657 C C . LEU A 1 80 ? 24.676 -1.782 -13.268 1.00 58.44 80 LEU A C 1
ATOM 659 O O . LEU A 1 80 ? 23.865 -2.700 -13.182 1.00 58.44 80 LEU A O 1
ATOM 663 N N . LYS A 1 81 ? 25.226 -1.436 -14.441 1.00 59.28 81 LYS A N 1
ATOM 664 C CA . LYS A 1 81 ? 24.977 -2.174 -15.690 1.00 59.28 81 LYS A CA 1
ATOM 665 C C . LYS A 1 81 ? 25.630 -3.556 -15.727 1.00 59.28 81 LYS A C 1
ATOM 667 O O . LYS A 1 81 ? 25.092 -4.420 -16.411 1.00 59.28 81 LYS A O 1
ATOM 672 N N . SER A 1 82 ? 26.762 -3.777 -15.052 1.00 63.97 82 SER A N 1
ATOM 673 C CA . SER A 1 82 ? 27.404 -5.099 -15.028 1.00 63.97 82 SER A CA 1
ATOM 674 C C . SER A 1 82 ? 26.713 -6.071 -14.070 1.00 63.97 82 SER A C 1
ATOM 676 O O . SER A 1 82 ? 26.713 -7.267 -14.332 1.00 63.97 82 SER A O 1
ATOM 678 N N . ILE A 1 83 ? 26.079 -5.560 -13.009 1.00 64.94 83 ILE A N 1
ATOM 679 C CA . ILE A 1 83 ? 25.327 -6.363 -12.029 1.00 64.94 83 ILE A CA 1
ATOM 680 C C . ILE A 1 83 ? 23.995 -6.879 -12.604 1.00 64.94 83 ILE A C 1
ATOM 682 O O . ILE A 1 83 ? 23.489 -7.907 -12.169 1.00 64.94 83 ILE A O 1
ATOM 686 N N . TRP A 1 84 ? 23.413 -6.174 -13.576 1.00 54.22 84 TRP A N 1
ATOM 687 C CA . TRP A 1 84 ? 22.118 -6.506 -14.192 1.00 54.22 84 TRP A CA 1
ATOM 688 C C . TRP A 1 84 ? 22.228 -7.146 -15.585 1.00 54.22 84 TRP A C 1
ATOM 690 O O . TRP A 1 84 ? 21.269 -7.101 -16.358 1.00 54.22 84 TRP A O 1
ATOM 700 N N . LYS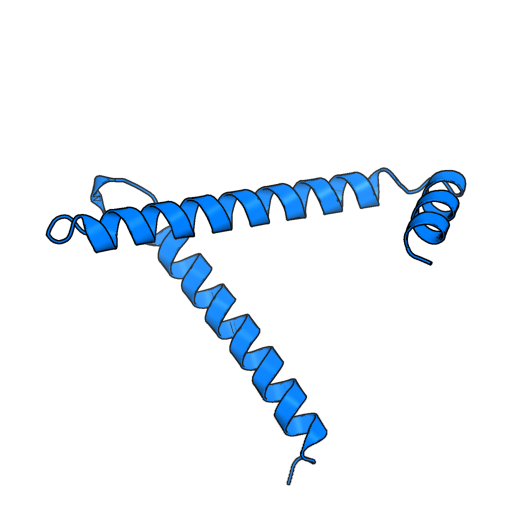 A 1 85 ? 23.389 -7.718 -15.917 1.00 43.91 85 LYS A N 1
ATOM 701 C CA . LYS A 1 85 ? 23.613 -8.449 -17.167 1.00 43.91 85 LYS A CA 1
ATOM 702 C C . LYS A 1 85 ? 23.449 -9.952 -16.979 1.00 43.91 85 LYS A C 1
ATOM 704 O O . LYS A 1 85 ? 23.891 -10.455 -15.926 1.00 43.91 85 LYS A O 1
#

Secondary structure (DSSP, 8-state):
---HHHHHHHHHHHHHHHHHHHHHHHHHHTSSGGGS-SS-HHHHHHHHHHHHHHHHHHHHHHHHHHHHHH--SHHHHHHHHHHT-

Radius of gyration: 19.17 Å; chains: 1; bounding box: 47×21×48 Å

pLDDT: mean 77.57, std 11.43, range [43.91, 90.81]

Organism: NCBI:txid588596

Sequence (85 aa):
MLDSNEELKLCDVIKKKVVTAIAIYLCENYNSEEKLPKNDLKLRSQVIQVIQWIRCLRKASEEWKNLKFHSNTVIERSILKSIWK

Foldseek 3Di:
DDPPVRVVVVVVVVVVVVVVVVLVCLCVQPVDPVSADPPDPVSSVVSVVSNVVSVVVVVVVVVVVVVVVVPPDPVSVVVVVVVVD